Protein AF-A0A1N6N1R2-F1 (afdb_monomer_lite)

Radius of gyration: 13.81 Å; chains: 1; bounding box: 32×25×51 Å

Secondary structure (DSSP, 8-state):
-------PPPPEE------TTSTTTHHHHHHHHHHHHHHTTSTT-EEE-PPTTTHHHHHHHT-EE-TTS-EEE-GGG-TTTEEEETTTTEEEE---

pLDDT: mean 88.26, std 14.97, range [27.09, 97.38]

InterPro domains:
  IPR016181 Acyl-CoA N-acyltransferase [SSF55729] (8-65)

Structure (mmCIF, N/CA/C/O backbone):
data_AF-A0A1N6N1R2-F1
#
_entry.id   AF-A0A1N6N1R2-F1
#
loop_
_atom_site.group_PDB
_atom_site.id
_atom_site.type_symbol
_atom_site.label_atom_id
_atom_site.label_alt_id
_atom_site.label_comp_id
_atom_site.label_asym_id
_atom_site.label_entity_id
_atom_site.label_seq_id
_atom_site.pdbx_PDB_ins_code
_atom_site.Cartn_x
_atom_site.Cartn_y
_atom_site.Cartn_z
_atom_site.occupancy
_atom_site.B_iso_or_equiv
_atom_site.auth_seq_id
_atom_site.auth_comp_id
_atom_site.auth_asym_id
_atom_site.auth_atom_id
_atom_site.pdbx_PDB_model_num
ATOM 1 N N . MET A 1 1 ? 11.300 -5.984 30.727 1.00 35.53 1 MET A N 1
ATOM 2 C CA . MET A 1 1 ? 9.985 -6.296 30.136 1.00 35.53 1 MET A CA 1
ATOM 3 C C . MET A 1 1 ? 10.190 -6.271 28.634 1.00 35.53 1 MET A C 1
ATOM 5 O O . MET A 1 1 ? 10.478 -5.210 28.106 1.00 35.53 1 MET A O 1
ATOM 9 N N . LEU A 1 2 ? 10.232 -7.440 27.998 1.00 27.09 2 LEU A N 1
ATOM 10 C CA . LEU A 1 2 ? 10.340 -7.562 26.544 1.00 27.09 2 LEU A CA 1
ATOM 11 C C . LEU A 1 2 ? 8.913 -7.537 25.998 1.00 27.09 2 LEU A C 1
ATOM 13 O O . LEU A 1 2 ? 8.163 -8.481 26.231 1.00 27.09 2 LEU A O 1
ATOM 17 N N . SER A 1 3 ? 8.524 -6.448 25.345 1.00 35.94 3 SER A N 1
ATOM 18 C CA . SER A 1 3 ? 7.338 -6.424 24.494 1.00 35.94 3 SER A CA 1
ATOM 19 C C . SER A 1 3 ? 7.730 -7.084 23.176 1.00 35.94 3 SER A C 1
ATOM 21 O O . SER A 1 3 ? 8.499 -6.524 22.401 1.00 35.94 3 SER A O 1
ATOM 23 N N . LEU A 1 4 ? 7.251 -8.305 22.960 1.00 43.56 4 LEU A N 1
ATOM 24 C CA . LEU A 1 4 ? 7.186 -8.882 21.626 1.00 43.56 4 LEU A CA 1
ATOM 25 C C . LEU A 1 4 ? 6.045 -8.145 20.924 1.00 43.56 4 LEU A C 1
ATOM 27 O O . LEU A 1 4 ? 4.890 -8.290 21.321 1.00 43.56 4 LEU A O 1
ATOM 31 N N . GLU A 1 5 ? 6.367 -7.296 19.953 1.00 48.12 5 GLU A N 1
ATOM 32 C CA . GLU A 1 5 ? 5.358 -6.854 19.000 1.00 48.12 5 GLU A CA 1
ATOM 33 C C . GLU A 1 5 ? 4.967 -8.100 18.203 1.00 48.12 5 GLU A C 1
ATOM 35 O O . GLU A 1 5 ? 5.792 -8.676 17.494 1.00 48.12 5 GLU A O 1
ATOM 40 N N . GLU A 1 6 ? 3.736 -8.576 18.392 1.00 49.84 6 GLU A N 1
ATOM 41 C CA . GLU A 1 6 ? 3.116 -9.502 17.454 1.00 49.84 6 GLU A CA 1
ATOM 42 C C . GLU A 1 6 ? 3.137 -8.808 16.088 1.00 49.84 6 GLU A C 1
ATOM 44 O O . GLU A 1 6 ? 2.316 -7.932 15.809 1.00 49.84 6 GLU A O 1
ATOM 49 N N . GLU A 1 7 ? 4.109 -9.148 15.240 1.00 51.12 7 GLU A N 1
ATOM 50 C CA . GLU A 1 7 ? 4.030 -8.855 13.815 1.00 51.12 7 GLU A CA 1
ATOM 51 C C . GLU A 1 7 ? 2.839 -9.652 13.274 1.00 51.12 7 GLU A C 1
ATOM 53 O O . GLU A 1 7 ? 2.983 -10.763 12.770 1.00 51.12 7 GLU A O 1
ATOM 58 N N . SER A 1 8 ? 1.628 -9.100 13.401 1.00 59.56 8 SER A N 1
ATOM 59 C CA . SER A 1 8 ? 0.510 -9.526 12.572 1.00 59.56 8 SER A CA 1
ATOM 60 C C . SER A 1 8 ? 1.004 -9.440 11.130 1.00 59.56 8 SER A C 1
ATOM 62 O O . SER A 1 8 ? 1.410 -8.353 10.698 1.00 59.56 8 SER A O 1
ATOM 64 N N . GLU A 1 9 ? 1.041 -10.566 10.419 1.00 84.31 9 GLU A N 1
ATOM 65 C CA . GLU A 1 9 ? 1.565 -10.617 9.056 1.00 84.31 9 GLU A CA 1
ATOM 66 C C . GLU A 1 9 ? 0.929 -9.501 8.217 1.00 84.31 9 GLU A C 1
ATOM 68 O O . GLU A 1 9 ? -0.289 -9.443 8.045 1.00 84.31 9 GLU A O 1
ATOM 73 N N . ILE A 1 10 ? 1.756 -8.570 7.732 1.00 91.81 10 ILE A N 1
ATOM 74 C CA . ILE A 1 10 ? 1.279 -7.451 6.916 1.00 91.81 10 ILE A CA 1
ATOM 75 C C . ILE A 1 10 ? 0.618 -8.033 5.655 1.00 91.81 10 ILE A C 1
ATOM 77 O O . ILE A 1 10 ? 1.298 -8.762 4.923 1.00 91.81 10 ILE A O 1
ATOM 81 N N . PRO A 1 11 ? -0.656 -7.700 5.358 1.00 94.44 11 PRO A N 1
ATOM 82 C CA . PRO A 1 11 ? -1.361 -8.241 4.205 1.00 94.44 11 PRO A CA 1
ATOM 83 C C . PRO A 1 11 ? -0.639 -7.957 2.892 1.00 94.44 11 PRO A C 1
ATOM 85 O O . PRO A 1 11 ? -0.180 -6.838 2.638 1.00 94.44 11 PRO A O 1
ATOM 88 N N . GLU A 1 12 ? -0.583 -8.975 2.038 1.00 95.75 12 GLU A N 1
ATOM 89 C CA . GLU A 1 12 ? 0.067 -8.904 0.735 1.00 95.75 12 GLU A CA 1
ATOM 90 C C . GLU A 1 12 ? -0.933 -8.663 -0.396 1.00 95.75 12 GLU A C 1
ATOM 92 O O . GLU A 1 12 ? -1.917 -9.388 -0.548 1.00 95.75 12 GLU A O 1
ATOM 97 N N . VAL A 1 13 ? -0.639 -7.676 -1.241 1.00 95.94 13 VAL A N 1
ATOM 98 C CA . VAL A 1 13 ? -1.300 -7.509 -2.538 1.00 95.94 13 VAL A CA 1
ATOM 99 C C . VAL A 1 13 ? -0.519 -8.315 -3.574 1.00 95.94 13 VAL A C 1
ATOM 101 O O . VAL A 1 13 ? 0.479 -7.845 -4.116 1.00 95.94 13 VAL A O 1
ATOM 104 N N . SER A 1 14 ? -0.974 -9.539 -3.844 1.00 92.62 14 SER A N 1
ATOM 105 C CA . SER A 1 14 ? -0.311 -10.468 -4.773 1.00 92.62 14 SER A CA 1
ATOM 106 C C . SER A 1 14 ? -0.568 -10.150 -6.249 1.00 92.62 14 SER A C 1
ATOM 108 O O . SER A 1 14 ? 0.278 -10.411 -7.102 1.00 92.62 14 SER A O 1
ATOM 110 N N . LEU A 1 15 ? -1.731 -9.574 -6.568 1.00 89.75 15 LEU A N 1
ATOM 111 C CA . LEU A 1 15 ? -2.106 -9.184 -7.923 1.00 89.75 15 LEU A CA 1
ATOM 112 C C . LEU A 1 15 ? -2.926 -7.896 -7.901 1.00 89.75 15 LEU A C 1
ATOM 114 O O . LEU A 1 15 ? -3.979 -7.820 -7.269 1.00 89.75 15 LEU A O 1
ATOM 118 N N . LEU A 1 16 ? -2.470 -6.907 -8.665 1.00 90.25 16 LEU A N 1
ATOM 119 C CA . LEU A 1 16 ? -3.210 -5.684 -8.946 1.00 90.25 16 LEU A CA 1
ATOM 120 C C . LEU A 1 16 ? -3.405 -5.573 -10.457 1.00 90.25 16 LEU A C 1
ATOM 122 O O . LEU A 1 16 ? -2.462 -5.291 -11.194 1.00 90.25 16 LEU A O 1
ATOM 126 N N . ALA A 1 17 ? -4.630 -5.800 -10.920 1.00 87.19 17 ALA A N 1
ATOM 127 C CA . ALA A 1 17 ? -4.965 -5.755 -12.336 1.00 87.19 17 ALA A CA 1
ATOM 128 C C . ALA A 1 17 ? -6.050 -4.709 -12.593 1.00 87.19 17 ALA A C 1
ATOM 130 O O . ALA A 1 17 ? -7.083 -4.680 -11.925 1.00 87.19 17 ALA A O 1
ATOM 131 N N . THR A 1 18 ? -5.822 -3.859 -13.590 1.00 86.75 18 THR A N 1
ATOM 132 C CA . THR A 1 18 ? -6.818 -2.917 -14.101 1.00 86.75 18 THR A CA 1
ATOM 133 C C . THR A 1 18 ? -6.923 -3.063 -15.611 1.00 86.75 18 THR A C 1
ATOM 135 O O . THR A 1 18 ? -5.955 -3.391 -16.298 1.00 86.75 18 THR A O 1
ATOM 138 N N . HIS A 1 19 ? -8.122 -2.840 -16.147 1.00 86.69 19 HIS A N 1
ATOM 139 C CA . HIS A 1 19 ? -8.315 -2.834 -17.591 1.00 86.69 19 HIS A CA 1
ATOM 140 C C . HIS A 1 19 ? -7.584 -1.622 -18.216 1.00 86.69 19 HIS A C 1
ATOM 142 O O . HIS A 1 19 ? -7.649 -0.527 -17.651 1.00 86.69 19 HIS A O 1
ATOM 148 N N . PRO A 1 20 ? -6.945 -1.739 -19.400 1.00 81.88 20 PRO A N 1
ATOM 149 C CA . PRO A 1 20 ? -6.185 -0.637 -20.010 1.00 81.88 20 PRO A CA 1
ATOM 150 C C . PRO A 1 20 ? -6.985 0.655 -20.249 1.00 81.88 20 PRO A C 1
ATOM 152 O O . PRO A 1 20 ? -6.410 1.738 -20.331 1.00 81.88 20 PRO A O 1
ATOM 155 N N . GLY A 1 21 ? -8.314 0.550 -20.347 1.00 86.75 21 GLY A N 1
ATOM 156 C CA . GLY A 1 21 ? -9.223 1.691 -20.502 1.00 86.75 21 GLY A CA 1
ATOM 157 C C . GLY A 1 21 ? -9.424 2.553 -19.245 1.00 86.75 21 GLY A C 1
ATOM 158 O O . GLY A 1 21 ? -9.984 3.635 -19.364 1.00 86.75 21 GLY A O 1
ATOM 159 N N . ILE A 1 22 ? -8.968 2.114 -18.064 1.00 85.69 22 ILE A N 1
ATOM 160 C CA . ILE A 1 22 ? -9.172 2.804 -16.772 1.00 85.69 22 ILE A CA 1
ATOM 161 C C . ILE A 1 22 ? -7.842 3.162 -16.090 1.00 85.69 22 ILE A C 1
ATOM 163 O O . ILE A 1 22 ? -7.598 2.876 -14.913 1.00 85.69 22 ILE A O 1
ATOM 167 N N . ARG A 1 23 ? -6.936 3.783 -16.855 1.00 77.56 23 ARG A N 1
ATOM 168 C CA . ARG A 1 23 ? -5.637 4.252 -16.344 1.00 77.56 23 ARG A CA 1
ATOM 169 C C . ARG A 1 23 ? -5.822 5.203 -15.157 1.00 77.56 23 ARG A C 1
ATOM 171 O O . ARG A 1 23 ? -6.693 6.062 -15.171 1.00 77.56 23 ARG A O 1
ATOM 178 N N . GLY A 1 24 ? -4.980 5.045 -14.136 1.00 78.25 24 GLY A N 1
ATOM 179 C CA . GLY A 1 24 ? -5.013 5.858 -12.913 1.00 78.25 24 GLY A CA 1
ATOM 180 C C . GLY A 1 24 ? -5.953 5.343 -11.818 1.00 78.25 24 GLY A C 1
ATOM 181 O O . GLY A 1 24 ? -5.769 5.699 -10.660 1.00 78.25 24 GLY A O 1
ATOM 182 N N . CYS A 1 25 ? -6.885 4.432 -12.119 1.00 87.19 25 CYS A N 1
ATOM 183 C CA . CYS A 1 25 ? -7.817 3.893 -11.120 1.00 87.19 25 CYS A CA 1
ATOM 184 C C . CYS A 1 25 ? -7.197 2.856 -10.168 1.00 87.19 25 CYS A C 1
ATOM 186 O O . CYS A 1 25 ? -7.849 2.456 -9.209 1.00 87.19 25 CYS A O 1
ATOM 188 N N . GLY A 1 26 ? -5.948 2.428 -10.396 1.00 89.88 26 GLY A N 1
ATOM 189 C CA . GLY A 1 26 ? -5.271 1.438 -9.546 1.00 89.88 26 GLY A CA 1
ATOM 190 C C . GLY A 1 26 ? -5.203 1.848 -8.072 1.00 89.88 26 GLY A C 1
ATOM 191 O O . GLY A 1 26 ? -5.278 0.991 -7.198 1.00 89.88 26 GLY A O 1
ATOM 192 N N . ILE A 1 27 ? -5.165 3.153 -7.787 1.00 92.94 27 ILE A N 1
ATOM 193 C CA . ILE A 1 27 ? -5.187 3.660 -6.413 1.00 92.94 27 ILE A CA 1
ATOM 194 C C . ILE A 1 27 ? -6.484 3.328 -5.668 1.00 92.94 27 ILE A C 1
ATOM 196 O O . ILE A 1 27 ? -6.435 3.085 -4.471 1.00 92.94 27 ILE A O 1
ATOM 200 N N . LEU A 1 28 ? -7.627 3.243 -6.357 1.00 93.00 28 LEU A N 1
ATOM 201 C CA . LEU A 1 28 ? -8.903 2.897 -5.721 1.00 93.00 28 LEU A CA 1
ATOM 202 C C . LEU A 1 28 ? -8.876 1.467 -5.170 1.00 93.00 28 LEU A C 1
ATOM 204 O O . LEU A 1 28 ? -9.407 1.199 -4.097 1.00 93.00 28 LEU A O 1
ATOM 208 N N . LEU A 1 29 ? -8.214 0.556 -5.888 1.00 94.69 29 LEU A N 1
ATOM 209 C CA . LEU A 1 29 ? -8.019 -0.822 -5.441 1.00 94.69 29 LEU A CA 1
ATOM 210 C C . LEU A 1 29 ? -7.048 -0.895 -4.255 1.00 94.69 29 LEU A C 1
ATOM 212 O O . LEU A 1 29 ? -7.273 -1.670 -3.329 1.00 94.69 29 LEU A O 1
ATOM 216 N N . ILE A 1 30 ? -5.996 -0.070 -4.257 1.00 96.50 30 ILE A N 1
ATOM 217 C CA . ILE A 1 30 ? -5.068 0.038 -3.124 1.00 96.50 30 ILE A CA 1
ATOM 218 C C . ILE A 1 30 ? -5.759 0.648 -1.899 1.00 96.50 30 ILE A C 1
ATOM 220 O O . ILE A 1 30 ? -5.578 0.141 -0.800 1.00 96.50 30 ILE A O 1
ATOM 224 N N . GLU A 1 31 ? -6.584 1.681 -2.063 1.00 95.75 31 GLU A N 1
ATOM 225 C CA . GLU A 1 31 ? -7.356 2.274 -0.966 1.00 95.75 31 GLU A CA 1
ATOM 226 C C . GLU A 1 31 ? -8.320 1.255 -0.341 1.00 95.75 31 GLU A C 1
ATOM 228 O O . GLU A 1 31 ? -8.400 1.143 0.882 1.00 95.75 31 GLU A O 1
ATOM 233 N N . GLU A 1 32 ? -8.995 0.448 -1.162 1.00 95.62 32 GLU A N 1
ATOM 234 C CA . GLU A 1 32 ? -9.829 -0.651 -0.671 1.00 95.62 32 GLU A CA 1
ATOM 235 C C . GLU A 1 32 ? -8.997 -1.717 0.065 1.00 95.62 32 GLU A C 1
ATOM 237 O O . GLU A 1 32 ? -9.408 -2.203 1.119 1.00 95.62 32 GLU A O 1
ATOM 242 N N . ALA A 1 33 ? -7.797 -2.051 -0.422 1.00 97.25 33 ALA A N 1
ATOM 243 C CA . ALA A 1 33 ? -6.892 -2.963 0.280 1.00 97.25 33 ALA A CA 1
ATOM 244 C C . ALA A 1 33 ? -6.430 -2.395 1.638 1.00 97.25 33 ALA A C 1
ATOM 246 O O . ALA A 1 33 ? -6.435 -3.117 2.636 1.00 97.25 33 ALA A O 1
ATOM 247 N N . VAL A 1 34 ? -6.106 -1.099 1.709 1.00 97.12 34 VAL A N 1
ATOM 248 C CA . VAL A 1 34 ? -5.769 -0.392 2.958 1.00 97.12 34 VAL A CA 1
ATOM 249 C C . VAL A 1 34 ? -6.944 -0.444 3.931 1.00 97.12 34 VAL A C 1
ATOM 251 O O . VAL A 1 34 ? -6.770 -0.770 5.105 1.00 97.12 34 VAL A O 1
ATOM 254 N N . LYS A 1 35 ? -8.165 -0.193 3.452 1.00 96.88 35 LYS A N 1
ATOM 255 C CA . LYS A 1 35 ? -9.376 -0.296 4.270 1.00 96.88 35 LYS A CA 1
ATOM 256 C C . LYS A 1 35 ? -9.576 -1.704 4.831 1.00 96.88 35 LYS A C 1
ATOM 258 O O . LYS A 1 35 ? -9.867 -1.844 6.016 1.00 96.88 35 LYS A O 1
ATOM 263 N N . ARG A 1 36 ? -9.384 -2.749 4.024 1.00 95.94 36 ARG A N 1
ATOM 264 C CA . ARG A 1 36 ? -9.468 -4.141 4.498 1.00 95.94 36 ARG A CA 1
ATOM 265 C C . ARG A 1 36 ? -8.396 -4.458 5.533 1.00 95.94 36 ARG A C 1
ATOM 267 O O . ARG A 1 36 ? -8.709 -5.040 6.563 1.00 95.94 36 ARG A O 1
ATOM 274 N N . SER A 1 37 ? -7.158 -4.020 5.308 1.00 96.50 37 SER A N 1
ATOM 275 C CA . SER A 1 37 ? -6.076 -4.158 6.290 1.00 96.50 37 SER A CA 1
ATOM 276 C C . SER A 1 37 ? -6.417 -3.465 7.618 1.00 96.50 37 SER A C 1
ATOM 278 O O . SER A 1 37 ? -6.219 -4.033 8.691 1.00 96.50 37 SER A O 1
ATOM 280 N N . GLN A 1 38 ? -7.037 -2.282 7.571 1.00 95.31 38 GLN A N 1
ATOM 281 C CA . GLN A 1 38 ? -7.543 -1.596 8.762 1.00 95.31 38 GLN A CA 1
ATOM 282 C C . GLN A 1 38 ? -8.636 -2.401 9.484 1.00 95.31 38 GLN A C 1
ATOM 284 O O . GLN A 1 38 ? -8.599 -2.518 10.706 1.00 95.31 38 GLN A O 1
ATOM 289 N N . GLN A 1 39 ? -9.584 -2.982 8.745 1.00 94.50 39 GLN A N 1
ATOM 290 C CA . GLN A 1 39 ? -10.652 -3.824 9.305 1.00 94.50 39 GLN A CA 1
ATOM 291 C C . GLN A 1 39 ? -10.124 -5.115 9.945 1.00 94.50 39 GLN A C 1
ATOM 293 O O . GLN A 1 39 ? -10.744 -5.632 10.869 1.00 94.50 39 GLN A O 1
ATOM 298 N N . LEU A 1 40 ? -8.971 -5.608 9.487 1.00 93.88 40 LEU A N 1
ATOM 299 C CA . LEU A 1 40 ? -8.252 -6.732 10.091 1.00 93.88 40 LEU A CA 1
ATOM 300 C C . LEU A 1 40 ? -7.437 -6.334 11.335 1.00 93.88 40 LEU A C 1
ATOM 302 O O . LEU A 1 40 ? -6.791 -7.188 11.931 1.00 93.88 40 LEU A O 1
ATOM 306 N N . GLY A 1 41 ? -7.444 -5.056 11.731 1.00 94.25 41 GLY A N 1
ATOM 307 C CA . GLY A 1 41 ? -6.668 -4.556 12.868 1.00 94.25 41 GLY A CA 1
ATOM 308 C C . GLY A 1 41 ? -5.197 -4.266 12.549 1.00 94.25 41 GLY A C 1
ATOM 309 O O . GLY A 1 41 ? -4.426 -3.996 13.462 1.00 94.25 41 GLY A O 1
ATOM 310 N N . ILE A 1 42 ? -4.801 -4.260 11.270 1.00 95.19 42 ILE A N 1
ATOM 311 C CA . ILE A 1 42 ? -3.395 -4.148 10.828 1.00 95.19 42 ILE A CA 1
ATOM 312 C C . ILE A 1 42 ? -3.057 -2.707 10.388 1.00 95.19 42 ILE A C 1
ATOM 314 O O . ILE A 1 42 ? -2.176 -2.450 9.568 1.00 95.19 42 ILE A O 1
ATOM 318 N N . ALA A 1 43 ? -3.775 -1.726 10.944 1.00 94.69 43 ALA A N 1
ATOM 319 C CA . ALA A 1 43 ? -3.532 -0.288 10.769 1.00 94.69 43 ALA A CA 1
ATOM 320 C C . ALA A 1 43 ? -3.448 0.195 9.300 1.00 94.69 43 ALA A C 1
ATOM 322 O O . ALA A 1 43 ? -2.779 1.182 8.994 1.00 94.69 43 ALA A O 1
ATOM 323 N N . GLY A 1 44 ? -4.076 -0.529 8.368 1.00 95.50 44 GLY A N 1
ATOM 324 C CA . GLY A 1 44 ? -4.040 -0.204 6.944 1.00 95.50 44 GLY A CA 1
ATOM 325 C C . GLY A 1 44 ? -2.705 -0.486 6.250 1.00 95.50 44 GLY A C 1
ATOM 326 O O . GLY A 1 44 ? -2.519 -0.072 5.105 1.00 95.50 44 GLY A O 1
ATOM 327 N N . LYS A 1 45 ? -1.770 -1.179 6.910 1.00 97.19 45 LYS A N 1
ATOM 328 C CA . LYS A 1 45 ? -0.468 -1.529 6.333 1.00 97.19 45 LYS A CA 1
ATOM 329 C C . LYS A 1 45 ? -0.628 -2.551 5.209 1.00 97.19 45 LYS A C 1
ATOM 331 O O . LYS A 1 45 ? -1.467 -3.447 5.304 1.00 97.19 45 LYS A O 1
ATOM 336 N N . LEU A 1 46 ? 0.196 -2.442 4.171 1.00 97.38 46 LEU A N 1
ATOM 337 C CA . LEU A 1 46 ? 0.230 -3.381 3.045 1.00 97.38 46 LEU A CA 1
ATOM 338 C C . LEU A 1 46 ? 1.669 -3.708 2.651 1.00 97.38 46 LEU A C 1
ATOM 340 O O . LEU A 1 46 ? 2.568 -2.886 2.834 1.00 97.38 46 LEU A O 1
ATOM 344 N N . ARG A 1 47 ? 1.867 -4.876 2.039 1.00 96.56 47 ARG A N 1
ATOM 345 C CA . ARG A 1 47 ? 3.091 -5.231 1.312 1.00 96.56 47 ARG A CA 1
ATOM 346 C C . ARG A 1 47 ? 2.767 -5.697 -0.106 1.00 96.56 47 ARG A C 1
ATOM 348 O O . ARG A 1 47 ? 1.676 -6.208 -0.353 1.00 96.56 47 ARG A O 1
ATOM 355 N N . LEU A 1 48 ? 3.701 -5.535 -1.035 1.00 96.44 48 LEU A N 1
ATOM 356 C CA . LEU A 1 48 ? 3.601 -6.077 -2.392 1.00 96.44 48 LEU A CA 1
ATOM 357 C C . LEU A 1 48 ? 4.977 -6.286 -3.017 1.00 96.44 48 LEU A C 1
ATOM 359 O O . LEU A 1 48 ? 5.959 -5.691 -2.580 1.00 96.44 48 LEU A O 1
ATOM 363 N N . TYR A 1 49 ? 5.019 -7.069 -4.090 1.00 95.62 49 TYR A N 1
ATOM 364 C CA . TYR A 1 49 ? 6.167 -7.150 -4.987 1.00 95.62 49 TYR A CA 1
ATOM 365 C C . TYR A 1 49 ? 5.807 -6.471 -6.304 1.00 95.62 49 TYR A C 1
ATOM 367 O O . TYR A 1 49 ? 4.891 -6.892 -7.012 1.00 95.62 49 TYR A O 1
ATOM 375 N N . ALA A 1 50 ? 6.498 -5.380 -6.618 1.00 93.75 50 ALA A N 1
ATOM 376 C CA . ALA A 1 50 ? 6.280 -4.671 -7.866 1.00 93.75 50 ALA A CA 1
ATOM 377 C C . ALA A 1 50 ? 6.969 -5.407 -9.022 1.00 93.75 50 ALA A C 1
ATOM 379 O O . ALA A 1 50 ? 8.083 -5.910 -8.886 1.00 93.75 50 ALA A O 1
ATOM 380 N N . LEU A 1 51 ? 6.311 -5.437 -10.181 1.00 92.69 51 LEU A N 1
ATOM 381 C CA . LEU A 1 51 ? 6.984 -5.790 -11.427 1.00 92.69 51 LEU A CA 1
ATOM 382 C C . LEU A 1 51 ? 8.024 -4.719 -11.765 1.00 92.69 51 LEU A C 1
ATOM 384 O O . LEU A 1 51 ? 7.787 -3.534 -11.519 1.00 92.69 51 LEU A O 1
ATOM 388 N N . ALA A 1 52 ? 9.124 -5.136 -12.392 1.00 91.69 52 ALA A N 1
ATOM 389 C CA . ALA A 1 52 ? 10.188 -4.231 -12.810 1.00 91.69 52 ALA A CA 1
ATOM 390 C C . ALA A 1 52 ? 9.636 -3.063 -13.650 1.00 91.69 52 ALA A C 1
ATOM 392 O O . ALA A 1 52 ? 8.967 -3.270 -14.666 1.00 91.69 52 ALA A O 1
ATOM 393 N N . GLY A 1 53 ? 9.912 -1.834 -13.219 1.00 91.56 53 GLY A N 1
ATOM 394 C CA . GLY A 1 53 ? 9.438 -0.593 -13.835 1.00 91.56 53 GLY A CA 1
ATOM 395 C C . GLY A 1 53 ? 8.100 -0.070 -13.293 1.00 91.56 53 GLY A C 1
ATOM 396 O O . GLY A 1 53 ? 7.726 1.062 -13.607 1.00 91.56 53 GLY A O 1
ATOM 397 N N . ALA A 1 54 ? 7.375 -0.845 -12.478 1.00 92.12 54 ALA A N 1
ATOM 398 C CA . ALA A 1 54 ? 6.127 -0.418 -11.839 1.00 92.12 54 ALA A CA 1
ATOM 399 C C . ALA A 1 54 ? 6.343 0.242 -10.464 1.00 92.12 54 ALA A C 1
ATOM 401 O O . ALA A 1 54 ? 5.436 0.899 -9.948 1.00 92.12 54 ALA A O 1
ATOM 402 N N . GLU A 1 55 ? 7.537 0.126 -9.879 1.00 94.75 55 GLU A N 1
ATOM 403 C CA . GLU A 1 55 ? 7.910 0.698 -8.580 1.00 94.75 55 GLU A CA 1
ATOM 404 C C . GLU A 1 55 ? 7.584 2.197 -8.477 1.00 94.75 55 GLU A C 1
ATOM 406 O O . GLU A 1 55 ? 6.997 2.601 -7.469 1.00 94.75 55 GLU A O 1
ATOM 411 N N . PRO A 1 56 ? 7.853 3.045 -9.498 1.00 94.44 56 PRO A N 1
ATOM 412 C CA . PRO A 1 56 ? 7.531 4.468 -9.421 1.00 94.44 56 PRO A CA 1
ATOM 413 C C . PRO A 1 56 ? 6.040 4.748 -9.202 1.00 94.44 56 PRO A C 1
ATOM 415 O O . PRO A 1 56 ? 5.694 5.755 -8.581 1.00 94.44 56 PRO A O 1
ATOM 418 N N . ALA A 1 57 ? 5.146 3.878 -9.689 1.00 92.50 57 ALA A N 1
ATOM 419 C CA . ALA A 1 57 ? 3.712 4.024 -9.460 1.00 92.50 57 ALA A CA 1
ATOM 420 C C . ALA A 1 57 ? 3.375 3.814 -7.978 1.00 92.50 57 ALA A C 1
ATOM 422 O O . ALA A 1 57 ? 2.701 4.651 -7.382 1.00 92.50 57 ALA A O 1
ATOM 423 N N . TYR A 1 58 ? 3.911 2.763 -7.358 1.00 95.12 58 TYR A N 1
ATOM 424 C CA . TYR A 1 58 ? 3.694 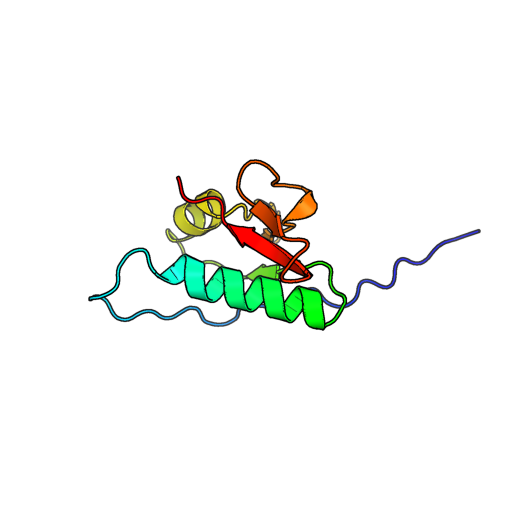2.477 -5.939 1.00 95.12 58 TYR A CA 1
ATOM 425 C C . TYR A 1 58 ? 4.390 3.491 -5.021 1.00 95.12 58 TYR A C 1
ATOM 427 O O . TYR A 1 58 ? 3.812 3.915 -4.020 1.00 95.12 58 TYR A O 1
ATOM 435 N N . ILE A 1 59 ? 5.577 3.985 -5.393 1.00 95.25 59 ILE A N 1
ATOM 436 C CA . ILE A 1 59 ? 6.258 5.067 -4.661 1.00 95.25 59 ILE A CA 1
ATOM 437 C C . ILE A 1 59 ? 5.380 6.318 -4.617 1.00 95.25 59 ILE A C 1
ATOM 439 O O . ILE A 1 59 ? 5.234 6.925 -3.554 1.00 95.25 59 ILE A O 1
ATOM 443 N N . LYS A 1 60 ? 4.735 6.698 -5.729 1.00 93.50 60 LYS A N 1
ATOM 444 C CA . LYS A 1 60 ? 3.781 7.825 -5.745 1.00 93.50 60 LYS A CA 1
ATOM 445 C C . LYS A 1 60 ? 2.617 7.607 -4.780 1.00 93.50 60 LYS A C 1
ATOM 447 O O . LYS A 1 60 ? 2.186 8.564 -4.148 1.00 93.50 60 LYS A O 1
ATOM 452 N N . MET A 1 61 ? 2.191 6.360 -4.596 1.00 94.62 61 MET A N 1
ATOM 453 C CA . MET A 1 61 ? 1.147 5.986 -3.638 1.00 94.62 61 MET A CA 1
ATOM 454 C C . MET A 1 61 ? 1.632 5.918 -2.183 1.00 94.62 61 MET A C 1
ATOM 456 O O . MET A 1 61 ? 0.811 5.785 -1.290 1.00 94.62 61 MET A O 1
ATOM 460 N N . GLY A 1 62 ? 2.934 6.032 -1.906 1.00 95.69 62 GLY A N 1
ATOM 461 C CA . GLY A 1 62 ? 3.471 6.035 -0.535 1.00 95.69 62 GLY A CA 1
ATOM 462 C C . GLY A 1 62 ? 4.151 4.742 -0.112 1.00 95.69 62 GLY A C 1
ATOM 463 O O . GLY A 1 62 ? 4.586 4.642 1.029 1.00 95.69 62 GLY A O 1
ATOM 464 N N . PHE A 1 63 ? 4.295 3.779 -1.018 1.00 96.31 63 PHE A N 1
ATOM 465 C CA . PHE A 1 63 ? 5.090 2.596 -0.735 1.00 96.31 63 PHE A CA 1
ATOM 466 C C . PHE A 1 63 ? 6.584 2.932 -0.669 1.00 96.31 63 PHE A C 1
ATOM 468 O O . PHE A 1 63 ? 7.084 3.776 -1.419 1.00 96.31 63 PHE A O 1
ATOM 475 N N . VAL A 1 64 ? 7.296 2.219 0.197 1.00 96.25 64 VAL A N 1
ATOM 476 C CA . VAL A 1 64 ? 8.747 2.290 0.366 1.00 96.25 64 VAL A CA 1
ATOM 477 C C . VAL A 1 64 ? 9.343 0.945 -0.027 1.00 96.25 64 VAL A C 1
ATOM 479 O O . VAL A 1 64 ? 8.881 -0.097 0.438 1.00 96.25 64 VAL A O 1
ATOM 482 N N . LEU A 1 65 ? 10.351 0.973 -0.900 1.00 95.56 65 LEU A N 1
ATOM 483 C CA . LEU A 1 65 ? 11.103 -0.214 -1.300 1.00 95.56 65 LEU A CA 1
ATOM 484 C C . LEU A 1 65 ? 12.023 -0.649 -0.154 1.00 95.56 65 LEU A C 1
ATOM 486 O O . LEU A 1 65 ? 12.783 0.162 0.376 1.00 95.56 65 LEU A O 1
ATOM 490 N N . SER A 1 66 ? 11.954 -1.921 0.221 1.00 91.38 66 SER A N 1
ATOM 491 C CA . SER A 1 66 ? 12.830 -2.523 1.220 1.00 91.38 66 SER A CA 1
ATOM 492 C C . SER A 1 66 ? 14.113 -3.076 0.577 1.00 91.38 66 SER A C 1
ATOM 494 O O . SER A 1 66 ? 14.214 -3.233 -0.641 1.00 91.38 66 SER A O 1
ATOM 496 N N . ALA A 1 67 ? 15.085 -3.459 1.409 1.00 88.19 67 ALA A N 1
ATOM 497 C CA . ALA A 1 67 ? 16.274 -4.177 0.946 1.00 88.19 67 ALA A CA 1
ATOM 498 C C . ALA A 1 67 ? 15.969 -5.599 0.422 1.00 88.19 67 ALA A C 1
ATOM 500 O O . ALA A 1 67 ? 16.755 -6.136 -0.354 1.00 88.19 67 ALA A O 1
ATOM 501 N N . SER A 1 68 ? 14.843 -6.204 0.822 1.00 86.88 68 SER A N 1
ATOM 502 C CA . SER A 1 68 ? 14.391 -7.528 0.362 1.00 86.88 68 SER A CA 1
ATOM 503 C C . SER A 1 68 ? 13.640 -7.494 -0.973 1.00 86.88 68 SER A C 1
AT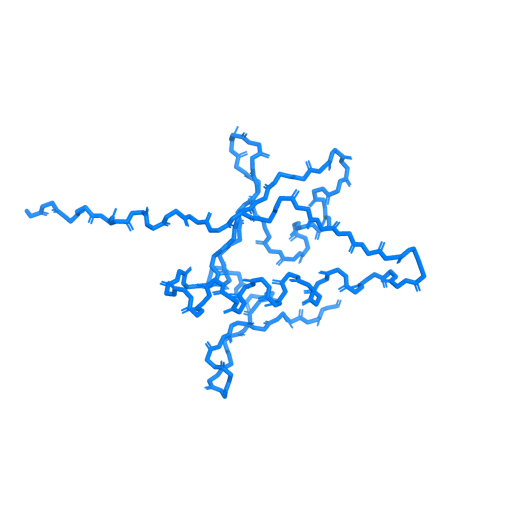OM 505 O O . SER A 1 68 ? 13.273 -8.548 -1.487 1.00 86.88 68 SER A O 1
ATOM 507 N N . GLY A 1 69 ? 13.428 -6.310 -1.557 1.00 88.75 69 GLY A N 1
ATOM 508 C CA . GLY A 1 69 ? 12.769 -6.142 -2.856 1.00 88.75 69 GLY A CA 1
ATOM 509 C C . GLY A 1 69 ? 11.240 -6.094 -2.794 1.00 88.75 69 GLY A C 1
ATOM 510 O O . GLY A 1 69 ? 10.602 -5.844 -3.815 1.00 88.75 69 GLY A O 1
ATOM 511 N N . ASP A 1 70 ? 10.643 -6.282 -1.616 1.00 94.50 70 ASP A N 1
ATOM 512 C CA . ASP A 1 70 ? 9.238 -5.964 -1.383 1.00 94.50 70 ASP A CA 1
ATOM 513 C C . ASP A 1 70 ? 9.043 -4.459 -1.161 1.00 94.50 70 ASP A C 1
ATOM 515 O O . ASP A 1 70 ? 9.952 -3.716 -0.783 1.00 94.50 70 ASP A O 1
ATOM 519 N N . MET A 1 71 ? 7.823 -3.997 -1.393 1.00 96.62 71 MET A N 1
ATOM 520 C CA . MET A 1 71 ? 7.410 -2.632 -1.126 1.00 96.62 71 MET A CA 1
ATOM 521 C C . MET A 1 71 ? 6.359 -2.631 -0.027 1.00 96.62 71 MET A C 1
ATOM 523 O O . MET A 1 71 ? 5.349 -3.328 -0.132 1.00 96.62 71 MET A O 1
ATOM 527 N N . LYS A 1 72 ? 6.566 -1.814 1.006 1.00 96.81 72 LYS A N 1
ATOM 528 C CA . LYS A 1 72 ? 5.652 -1.701 2.149 1.00 96.81 72 LYS A CA 1
ATOM 529 C C . LYS A 1 72 ? 4.984 -0.337 2.175 1.00 96.81 72 LYS A C 1
ATOM 531 O O . LYS A 1 72 ? 5.625 0.677 1.909 1.00 96.81 72 LYS A O 1
ATOM 536 N N . LEU A 1 73 ? 3.705 -0.314 2.522 1.00 97.12 73 LEU A N 1
ATOM 537 C CA . LEU A 1 73 ? 2.942 0.898 2.782 1.00 97.12 73 LEU A CA 1
ATOM 538 C C . LEU A 1 73 ? 2.569 0.942 4.261 1.00 97.12 73 LEU A C 1
ATOM 540 O O . LEU A 1 73 ? 1.916 0.028 4.763 1.00 97.12 73 LEU A O 1
ATOM 544 N N . ASN A 1 74 ? 2.932 2.039 4.923 1.00 96.75 74 ASN A N 1
ATOM 545 C CA . ASN A 1 74 ? 2.351 2.451 6.194 1.00 96.75 74 ASN A CA 1
ATOM 546 C C . ASN A 1 74 ? 1.654 3.813 5.989 1.00 96.75 74 ASN A C 1
ATOM 548 O O . ASN A 1 74 ? 2.339 4.838 5.882 1.00 96.75 74 ASN A O 1
ATOM 552 N N . PRO A 1 75 ? 0.310 3.856 5.908 1.00 96.31 75 PRO A N 1
ATOM 553 C CA . PRO A 1 75 ? -0.418 5.106 5.682 1.00 96.31 75 PRO A CA 1
ATOM 554 C C . PRO A 1 75 ? -0.184 6.153 6.782 1.00 96.31 75 PRO A C 1
ATOM 556 O O . PRO A 1 75 ? -0.182 7.350 6.501 1.00 96.31 75 PRO A O 1
ATOM 559 N N . ALA A 1 76 ? 0.067 5.721 8.024 1.00 95.25 76 ALA A N 1
ATOM 560 C CA . ALA A 1 76 ? 0.328 6.618 9.151 1.00 95.25 76 ALA A CA 1
ATOM 561 C C . ALA A 1 76 ? 1.651 7.392 9.010 1.00 95.25 76 ALA A C 1
ATOM 563 O O . ALA A 1 76 ? 1.750 8.536 9.446 1.00 95.25 76 ALA A O 1
ATOM 564 N N . GLU A 1 77 ? 2.657 6.784 8.375 1.00 94.88 77 GLU A N 1
ATOM 565 C CA . GLU A 1 77 ? 3.984 7.382 8.154 1.00 94.88 77 GLU A CA 1
ATOM 566 C C . GLU A 1 77 ? 4.050 8.229 6.875 1.00 94.88 77 GLU A C 1
ATOM 568 O O . GLU A 1 77 ? 5.023 8.942 6.640 1.00 94.88 77 GLU A O 1
ATOM 573 N N . THR A 1 78 ? 3.008 8.184 6.041 1.00 89.62 78 THR A N 1
ATOM 574 C CA . THR A 1 78 ? 2.948 8.876 4.745 1.00 89.62 78 THR A CA 1
ATOM 575 C C . THR A 1 78 ? 1.795 9.876 4.702 1.00 89.62 78 THR A C 1
ATOM 577 O O . THR A 1 78 ? 0.999 9.912 3.765 1.00 89.62 78 THR A O 1
ATOM 580 N N . SER A 1 79 ? 1.727 10.734 5.723 1.00 84.69 79 SER A N 1
ATOM 581 C CA . SER A 1 79 ? 0.644 11.708 5.946 1.00 84.69 79 SER A CA 1
ATOM 582 C C . SER A 1 79 ? 0.451 12.737 4.823 1.00 84.69 79 SER A C 1
ATOM 584 O O . SER A 1 79 ? -0.614 13.338 4.700 1.00 84.69 79 SER A O 1
ATOM 586 N N . ASN A 1 80 ? 1.460 12.932 3.970 1.00 90.38 80 ASN A N 1
ATOM 587 C CA . ASN A 1 80 ? 1.364 13.761 2.768 1.00 90.38 80 ASN A CA 1
ATOM 588 C C . ASN A 1 80 ? 0.637 13.072 1.599 1.00 90.38 80 ASN A C 1
ATOM 590 O O . ASN A 1 80 ? 0.314 13.734 0.619 1.00 90.38 80 ASN A O 1
ATOM 594 N N . LYS A 1 81 ? 0.403 11.759 1.689 1.00 93.94 81 LYS A N 1
ATOM 595 C CA . LYS A 1 81 ? -0.253 10.927 0.669 1.00 93.94 81 LYS A CA 1
ATOM 596 C C . LYS A 1 81 ? -1.511 10.248 1.188 1.00 93.94 81 LYS A C 1
ATOM 598 O O . LYS A 1 81 ? -2.396 9.942 0.400 1.00 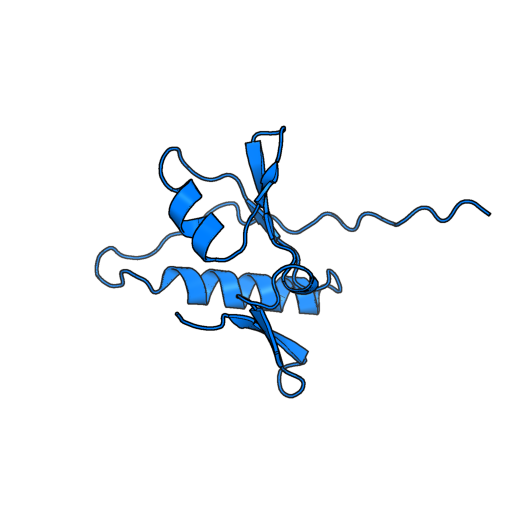93.94 81 LYS A O 1
ATOM 603 N N . TRP A 1 82 ? -1.605 10.019 2.492 1.00 96.38 82 TRP A N 1
ATOM 604 C CA . TRP A 1 82 ? -2.743 9.368 3.125 1.00 96.38 82 TRP A CA 1
ATOM 605 C C . TRP A 1 82 ? -3.259 10.200 4.287 1.00 96.38 82 TRP A C 1
ATOM 607 O O . TRP A 1 82 ? -2.493 10.750 5.073 1.00 96.38 82 TRP A O 1
ATOM 617 N N . LYS A 1 83 ? -4.581 10.260 4.423 1.00 96.12 83 LYS A N 1
ATOM 618 C CA . LYS A 1 83 ? -5.256 10.952 5.517 1.00 96.12 83 LYS A CA 1
ATOM 619 C C . LYS A 1 83 ? -6.225 10.015 6.213 1.00 96.12 83 LYS A C 1
ATOM 621 O O . LYS A 1 83 ? -6.993 9.314 5.560 1.00 96.12 83 LYS A O 1
ATOM 626 N N . TRP A 1 84 ? -6.212 10.032 7.540 1.00 96.12 84 TRP A N 1
ATOM 627 C CA . TRP A 1 84 ? -7.205 9.324 8.337 1.00 96.12 84 TRP A CA 1
ATOM 628 C C . TRP A 1 84 ? -8.599 9.944 8.154 1.00 96.12 84 TRP A C 1
ATOM 630 O O . TRP A 1 84 ? -8.768 11.164 8.244 1.00 96.12 84 TRP A O 1
ATOM 640 N N . SER A 1 85 ? -9.596 9.101 7.891 1.00 94.56 85 SER A N 1
ATOM 641 C CA . SER A 1 85 ? -11.007 9.475 7.828 1.00 94.56 85 SER A CA 1
ATOM 642 C C . SER A 1 85 ? -11.728 8.950 9.062 1.00 94.56 85 SER A C 1
ATOM 644 O O . SER A 1 85 ? -12.053 7.767 9.131 1.00 94.56 85 SER A O 1
ATOM 646 N N . GLU A 1 86 ? -12.062 9.838 10.002 1.00 94.31 86 GLU A N 1
ATOM 647 C CA . GLU A 1 86 ? -12.845 9.469 11.193 1.00 94.31 86 GLU A CA 1
ATOM 648 C C . GLU A 1 86 ? -14.220 8.893 10.833 1.00 94.31 86 GLU A C 1
ATOM 650 O O . GLU A 1 86 ? -14.736 8.011 11.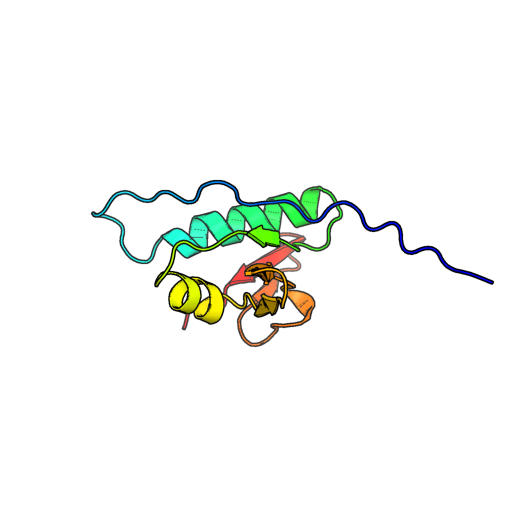512 1.00 94.31 86 GLU A O 1
ATOM 655 N N . LYS A 1 87 ? -14.819 9.353 9.730 1.00 92.88 87 LYS A N 1
ATOM 656 C CA . LYS A 1 87 ? -16.133 8.883 9.278 1.00 92.88 87 LYS A CA 1
ATOM 657 C C . LYS A 1 87 ? -16.102 7.428 8.811 1.00 92.88 87 LYS A C 1
ATOM 659 O O . LYS A 1 87 ? -17.057 6.694 9.040 1.00 92.88 87 LYS A O 1
ATOM 664 N N . GLU A 1 88 ? -15.045 7.039 8.104 1.00 90.19 88 GLU A N 1
ATOM 665 C CA . GLU A 1 88 ? -14.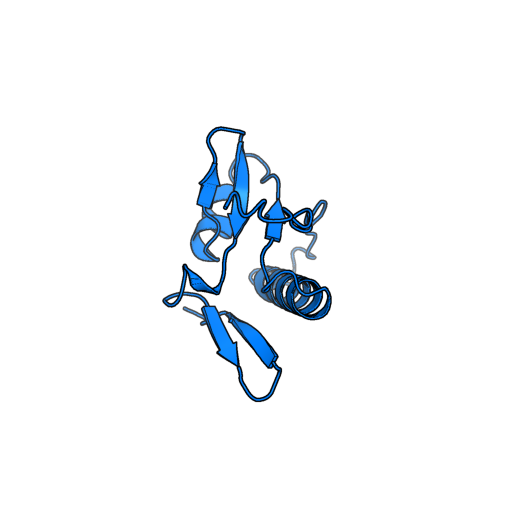915 5.693 7.531 1.00 90.19 88 GLU A CA 1
ATOM 666 C C . GLU A 1 88 ? -14.032 4.769 8.374 1.00 90.19 88 GLU A C 1
ATOM 668 O O . GLU A 1 88 ? -13.937 3.584 8.061 1.00 90.19 88 GLU A O 1
ATOM 673 N N . GLN A 1 89 ? -13.412 5.304 9.434 1.00 93.88 89 GLN A N 1
ATOM 674 C CA . GLN A 1 89 ? -12.440 4.612 10.282 1.00 93.88 89 GLN A CA 1
ATOM 675 C C . GLN A 1 89 ? -11.348 3.928 9.442 1.00 93.88 89 GLN A C 1
ATOM 677 O O . GLN A 1 89 ? -10.991 2.775 9.675 1.00 93.88 89 GLN A O 1
ATOM 682 N N . CYS A 1 90 ? -10.856 4.624 8.410 1.00 94.75 90 CYS A N 1
ATOM 683 C CA . CYS A 1 90 ? -9.817 4.126 7.510 1.00 94.75 90 CYS A CA 1
ATOM 684 C C . CYS A 1 90 ? -8.983 5.263 6.906 1.00 94.75 90 CYS A C 1
ATOM 686 O O . CYS A 1 90 ? -9.373 6.433 6.938 1.00 94.75 90 CYS A O 1
ATOM 688 N N . TYR A 1 91 ? -7.838 4.917 6.315 1.00 96.44 91 TYR A N 1
ATOM 689 C CA . TYR A 1 91 ? -7.022 5.862 5.554 1.00 96.44 91 TYR A CA 1
ATOM 690 C C . TYR A 1 91 ? -7.564 6.058 4.135 1.00 96.44 91 TYR A C 1
ATOM 692 O O . TYR A 1 91 ? -8.031 5.115 3.498 1.00 96.44 91 TYR A O 1
ATOM 700 N N . LYS A 1 92 ? -7.481 7.298 3.653 1.00 95.56 92 LYS A N 1
ATOM 701 C CA . LYS A 1 92 ? -7.865 7.735 2.308 1.00 95.56 92 LYS A CA 1
ATOM 702 C C . LYS A 1 92 ? -6.679 8.336 1.585 1.00 95.56 92 LYS A C 1
ATOM 704 O O . LYS A 1 92 ? -5.910 9.079 2.199 1.00 95.56 92 LYS A O 1
ATOM 709 N N . PHE A 1 93 ? -6.549 8.044 0.298 1.00 94.69 93 PHE A N 1
ATOM 710 C CA . PHE A 1 93 ? -5.485 8.614 -0.510 1.00 94.69 93 PHE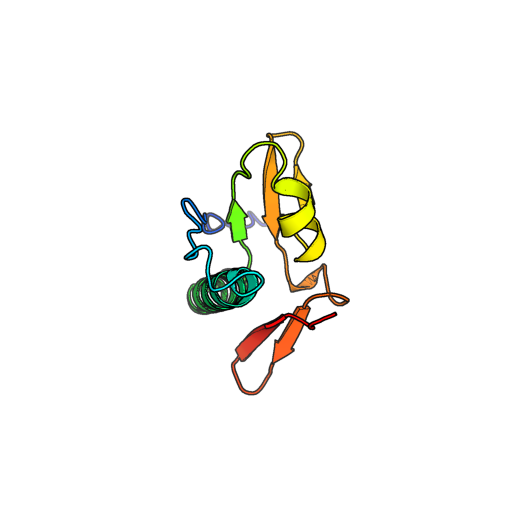 A CA 1
ATOM 711 C C . PHE A 1 93 ? -5.774 10.087 -0.819 1.00 94.69 93 PHE A C 1
ATOM 713 O O . PHE A 1 93 ? -6.866 10.463 -1.250 1.00 94.69 93 PHE A O 1
ATOM 720 N N . LEU A 1 94 ? -4.780 10.938 -0.595 1.00 91.19 94 LEU A N 1
ATOM 721 C CA . LEU A 1 94 ? -4.791 12.341 -0.971 1.00 91.19 94 LEU A CA 1
ATOM 722 C C . LEU A 1 94 ? -4.387 12.412 -2.443 1.00 91.19 94 LEU A C 1
ATOM 724 O O . LEU A 1 94 ? -3.208 12.337 -2.777 1.00 91.19 94 LEU A O 1
ATOM 728 N N . TYR A 1 95 ? -5.379 12.499 -3.327 1.00 74.12 95 TYR A N 1
ATOM 729 C CA . TYR A 1 95 ? -5.142 12.723 -4.751 1.00 74.12 95 TYR A CA 1
ATOM 730 C C . TYR A 1 95 ? -4.238 13.953 -4.951 1.00 74.12 95 TYR A C 1
ATOM 732 O O . TYR A 1 95 ? -4.580 15.051 -4.508 1.00 74.12 95 TYR A O 1
ATOM 740 N N . CYS A 1 96 ? -3.107 13.752 -5.632 1.00 51.88 96 CYS A N 1
ATOM 741 C CA . CYS A 1 96 ? -2.326 14.804 -6.281 1.00 51.88 96 CYS A CA 1
ATOM 742 C C . CYS A 1 96 ? -2.476 14.671 -7.794 1.00 51.88 96 CYS A C 1
ATOM 744 O O . CYS A 1 96 ? -2.344 13.527 -8.294 1.00 51.88 96 CYS A O 1
#

Organism: NCBI:txid290109

Sequence (96 aa):
MLSLEEESEIPEVSLLATHPGIRGCGILLIEEAVKRSQQLGIAGKLRLYALAGAEPAYIKMGFVLSASGDMKLNPAETSNKWKWSEKEQCYKFLYC

Foldseek 3Di:
DDDDDPPPPAAEDEDQDDDPVDPPCSVVVLQVQLLVCVVVVNQSKYKYADDPPCVVVVVLQAWDQDPVRMTIHRLVVPVVQWDQDPVSRTIDGDDD